Protein AF-A0A967VYL4-F1 (afdb_monomer_lite)

Sequence (84 aa):
MSKTQRYREQHDELLEIATEISAYLQESKVVAEAVTIRSLLSKLLAKLKIHLAMEDKNLYPSLMQSEDQKVVNLAQQFIDEMGG

pLDDT: mean 94.9, std 6.68, range [57.78, 98.62]

Secondary structure (DSSP, 8-state):
--TTHHHHHHHHHHHHHHHHHHTT-SHHHHHHTHHHHHHHHHHHHHHHHHHHHHIIIIIHHHHHT-S-HHHHHHHHHHHHHTT-

Foldseek 3Di:
DDPCVVLVVLVVVLVVLVVVLVVQPDPVSCVVCVVVNVVSVVVNVVSVVVSVCCCVVPVLVVQCPDPDVVSNVVSVVVVVVVPD

Radius of gyration: 16.82 Å; chains: 1; bounding box: 38×30×45 Å

Structure (mmCIF, N/CA/C/O backbone):
data_AF-A0A967VYL4-F1
#
_entry.id   AF-A0A967VYL4-F1
#
loop_
_atom_site.group_PDB
_atom_site.id
_atom_site.type_symbol
_atom_site.label_atom_id
_atom_site.label_alt_id
_atom_site.label_comp_id
_atom_site.label_asym_id
_atom_site.label_entity_id
_atom_site.label_seq_id
_atom_site.pdbx_PDB_ins_code
_atom_site.Cartn_x
_atom_site.Cartn_y
_atom_site.Cartn_z
_atom_site.occupancy
_atom_site.B_iso_or_equiv
_atom_site.auth_seq_id
_atom_site.auth_comp_id
_atom_site.auth_asym_id
_atom_site.auth_atom_id
_atom_site.pdbx_PDB_model_num
ATOM 1 N N . MET A 1 1 ? -5.154 17.079 12.303 1.00 60.31 1 MET A N 1
ATOM 2 C CA . MET A 1 1 ? -4.792 15.977 11.384 1.00 60.31 1 MET A CA 1
ATOM 3 C C . MET A 1 1 ? -5.615 14.753 11.749 1.00 60.31 1 MET A C 1
ATOM 5 O O . MET A 1 1 ? -5.829 14.520 12.933 1.00 60.31 1 MET A O 1
ATOM 9 N N . SER A 1 2 ? -6.150 14.031 10.762 1.00 82.81 2 SER A N 1
ATOM 10 C CA . SER A 1 2 ? -6.960 12.826 11.013 1.00 82.81 2 SER A CA 1
ATOM 11 C C . SER A 1 2 ? -6.078 11.698 11.562 1.00 82.81 2 SER A C 1
ATOM 13 O O . SER A 1 2 ? -4.950 11.538 11.099 1.00 82.81 2 SER A O 1
ATOM 15 N N . LYS A 1 3 ? -6.594 10.882 12.498 1.00 83.88 3 LYS A N 1
ATOM 16 C CA . LYS A 1 3 ? -5.875 9.724 13.076 1.00 83.88 3 LYS A CA 1
ATOM 17 C C . LYS A 1 3 ? -5.375 8.730 12.014 1.00 83.88 3 LYS A C 1
ATOM 19 O O . LYS A 1 3 ? -4.433 7.992 12.265 1.00 83.88 3 LYS A O 1
ATOM 24 N N . THR A 1 4 ? -5.983 8.737 10.827 1.00 92.88 4 THR A N 1
ATOM 25 C CA . THR A 1 4 ? -5.668 7.829 9.714 1.00 92.88 4 THR A CA 1
ATOM 26 C C . THR A 1 4 ? -4.889 8.487 8.572 1.00 92.88 4 THR A C 1
ATOM 28 O O . THR A 1 4 ? -4.632 7.847 7.559 1.00 92.88 4 THR A O 1
ATOM 31 N N . GLN A 1 5 ? -4.514 9.765 8.698 1.00 95.94 5 GLN A N 1
ATOM 32 C CA . GLN A 1 5 ? -3.871 10.518 7.614 1.00 95.94 5 GLN A CA 1
ATOM 33 C C . GLN A 1 5 ? -2.565 9.871 7.141 1.00 95.94 5 GLN A C 1
ATOM 35 O O . GLN A 1 5 ? -2.387 9.673 5.945 1.00 95.94 5 GLN A O 1
ATOM 40 N N . ARG A 1 6 ? -1.707 9.465 8.077 1.00 95.00 6 ARG A N 1
ATOM 41 C CA . ARG A 1 6 ? -0.413 8.859 7.757 1.00 95.00 6 ARG A CA 1
ATOM 42 C C . ARG A 1 6 ? -0.528 7.534 6.994 1.00 95.00 6 ARG A C 1
ATOM 44 O O . ARG A 1 6 ? 0.318 7.260 6.156 1.00 95.00 6 ARG A O 1
ATOM 51 N N . TYR A 1 7 ? -1.564 6.733 7.250 1.00 96.56 7 TYR A N 1
ATOM 52 C CA . TYR A 1 7 ? -1.795 5.492 6.496 1.00 96.56 7 TYR A CA 1
ATOM 53 C C . TYR A 1 7 ? -2.152 5.797 5.038 1.00 96.56 7 TYR A C 1
ATOM 55 O O . TYR A 1 7 ? -1.616 5.171 4.136 1.00 96.56 7 TYR A O 1
ATOM 63 N N . ARG A 1 8 ? -2.974 6.827 4.793 1.00 96.88 8 ARG A N 1
ATOM 64 C CA . ARG A 1 8 ? -3.290 7.270 3.424 1.00 96.88 8 ARG A CA 1
ATOM 65 C C . ARG A 1 8 ? -2.061 7.787 2.680 1.00 96.88 8 ARG A C 1
ATOM 67 O O . ARG A 1 8 ? -1.838 7.379 1.553 1.00 96.88 8 ARG A O 1
ATOM 74 N N . GLU A 1 9 ? -1.233 8.595 3.336 1.00 97.44 9 GLU A N 1
ATOM 75 C CA . GLU A 1 9 ? 0.032 9.064 2.750 1.00 97.44 9 GLU A CA 1
ATOM 76 C C . GLU A 1 9 ? 0.951 7.881 2.391 1.00 97.44 9 GLU A C 1
ATOM 78 O O . GLU A 1 9 ? 1.545 7.854 1.318 1.00 97.44 9 GLU A O 1
ATOM 83 N N . GLN A 1 10 ? 1.015 6.848 3.241 1.00 97.50 10 GLN A N 1
ATOM 84 C CA . GLN A 1 10 ? 1.751 5.619 2.927 1.00 97.50 10 GLN A CA 1
ATOM 85 C C . GLN A 1 10 ? 1.158 4.864 1.730 1.00 97.50 10 GLN A C 1
ATOM 87 O O . GLN A 1 10 ? 1.924 4.324 0.937 1.00 97.50 10 GLN A O 1
ATOM 92 N N . HIS A 1 11 ? -0.169 4.823 1.573 1.00 98.00 11 HIS A N 1
ATOM 93 C CA . HIS A 1 11 ? -0.799 4.210 0.398 1.00 98.00 11 HIS A CA 1
ATOM 94 C C . HIS A 1 11 ? -0.413 4.943 -0.886 1.00 98.00 11 HIS A C 1
ATOM 96 O O . HIS A 1 11 ? -0.058 4.289 -1.864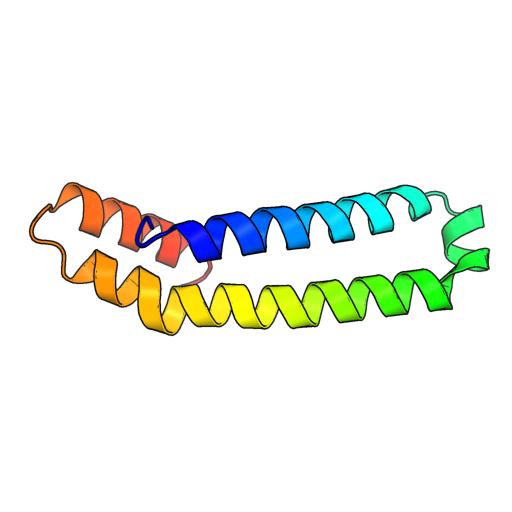 1.00 98.00 11 HIS A O 1
ATOM 102 N N . ASP A 1 12 ? -0.438 6.277 -0.869 1.00 98.31 12 ASP A N 1
ATOM 103 C CA . ASP A 1 12 ? -0.063 7.095 -2.025 1.00 98.31 12 ASP A CA 1
ATOM 104 C C . ASP A 1 12 ? 1.396 6.827 -2.431 1.00 98.31 12 ASP A C 1
ATOM 106 O O . ASP A 1 12 ? 1.680 6.569 -3.601 1.00 98.31 12 ASP A O 1
ATOM 110 N N . GLU A 1 13 ? 2.314 6.767 -1.460 1.00 98.06 13 GLU A N 1
ATOM 111 C CA . GLU A 1 13 ? 3.722 6.429 -1.712 1.00 98.06 13 GLU A CA 1
ATOM 112 C C . GLU A 1 13 ? 3.914 5.005 -2.265 1.00 98.06 13 GLU A C 1
ATOM 114 O O . GLU A 1 13 ? 4.759 4.770 -3.133 1.00 98.06 13 GLU A O 1
ATOM 119 N N . LEU A 1 14 ? 3.174 4.022 -1.741 1.00 98.56 14 LEU A N 1
ATOM 120 C CA . LEU A 1 14 ? 3.238 2.639 -2.223 1.00 98.56 14 LEU A CA 1
ATOM 121 C C . LEU A 1 14 ? 2.713 2.537 -3.659 1.00 98.56 14 LEU A C 1
ATOM 123 O O . LEU A 1 14 ? 3.318 1.847 -4.485 1.00 98.56 14 LEU A O 1
ATOM 127 N N . LEU A 1 15 ? 1.622 3.242 -3.961 1.00 98.44 15 LEU A N 1
ATOM 128 C CA . LEU A 1 15 ? 1.018 3.283 -5.287 1.00 98.44 15 LEU A CA 1
ATOM 129 C C . LEU A 1 15 ? 1.936 3.959 -6.309 1.00 98.44 15 LEU A C 1
ATOM 131 O O . LEU A 1 15 ? 2.046 3.474 -7.435 1.00 98.44 15 LEU A O 1
ATOM 135 N N . GLU A 1 16 ? 2.624 5.034 -5.925 1.00 98.44 16 GLU A N 1
ATOM 136 C CA . GLU A 1 16 ? 3.611 5.705 -6.775 1.00 98.44 16 GLU A CA 1
ATOM 137 C C . GLU A 1 16 ? 4.718 4.728 -7.195 1.00 98.44 16 GLU A C 1
ATOM 139 O O . GLU A 1 16 ? 4.954 4.530 -8.387 1.00 98.44 16 GLU A O 1
ATOM 144 N N . ILE A 1 17 ? 5.311 4.004 -6.239 1.00 98.25 17 ILE A N 1
ATOM 145 C CA . ILE A 1 17 ? 6.371 3.027 -6.534 1.00 98.25 17 ILE A CA 1
ATOM 146 C C . ILE A 1 17 ? 5.837 1.861 -7.378 1.00 98.25 17 ILE A C 1
ATOM 148 O O . ILE A 1 17 ? 6.508 1.405 -8.304 1.00 98.25 17 ILE A O 1
ATOM 152 N N . ALA A 1 18 ? 4.631 1.364 -7.089 1.00 98.06 18 ALA A N 1
ATOM 153 C CA . ALA A 1 18 ? 4.002 0.314 -7.890 1.00 98.06 18 ALA A CA 1
ATOM 154 C C . ALA A 1 18 ? 3.738 0.775 -9.335 1.00 98.06 18 ALA A C 1
ATOM 156 O O . ALA A 1 18 ? 3.926 0.007 -10.284 1.00 98.06 18 ALA A O 1
ATOM 157 N N . THR A 1 19 ? 3.361 2.041 -9.514 1.00 98.00 19 THR A N 1
ATOM 158 C CA . THR A 1 19 ? 3.178 2.668 -10.828 1.00 98.00 19 THR A CA 1
ATOM 159 C C . THR A 1 19 ? 4.511 2.784 -11.565 1.00 98.00 19 THR A C 1
ATOM 161 O O . THR A 1 19 ? 4.586 2.425 -12.741 1.00 98.00 19 THR A O 1
ATOM 164 N N . GLU A 1 20 ? 5.583 3.189 -10.877 1.00 97.19 20 GLU A N 1
ATOM 165 C CA . GLU A 1 20 ? 6.935 3.209 -11.446 1.00 97.19 20 GLU A CA 1
ATOM 166 C C . GLU A 1 20 ? 7.369 1.814 -11.917 1.00 97.19 20 GLU A C 1
ATOM 168 O O . GLU A 1 20 ? 7.819 1.664 -13.051 1.00 97.19 20 GLU A O 1
ATOM 173 N N . ILE A 1 21 ? 7.182 0.775 -11.093 1.00 97.00 21 ILE A N 1
ATOM 174 C CA . ILE A 1 21 ? 7.495 -0.618 -11.463 1.00 97.00 21 ILE A CA 1
ATOM 175 C C . ILE A 1 21 ? 6.685 -1.048 -12.691 1.00 97.00 21 ILE A C 1
ATOM 177 O O . ILE A 1 21 ? 7.222 -1.689 -13.597 1.00 97.00 21 ILE A O 1
ATOM 181 N N . SER A 1 22 ? 5.408 -0.663 -12.751 1.00 96.06 22 SER A N 1
ATOM 182 C CA . SER A 1 22 ? 4.500 -1.037 -13.839 1.00 96.06 22 SER A CA 1
ATOM 183 C C . SER A 1 22 ? 4.970 -0.533 -15.210 1.00 96.06 22 SER A C 1
ATOM 185 O O . SER A 1 22 ? 4.728 -1.185 -16.226 1.00 96.06 22 SER A O 1
ATOM 187 N N . ALA A 1 23 ? 5.724 0.572 -15.257 1.00 95.25 23 ALA A N 1
ATOM 188 C CA . ALA A 1 23 ? 6.311 1.098 -16.492 1.00 95.25 23 ALA A CA 1
ATOM 189 C C . ALA A 1 23 ? 7.396 0.186 -17.112 1.00 95.25 23 ALA A C 1
ATOM 191 O O . ALA A 1 23 ? 7.745 0.355 -18.291 1.00 95.25 23 ALA A O 1
ATOM 192 N N . TYR A 1 24 ? 7.906 -0.78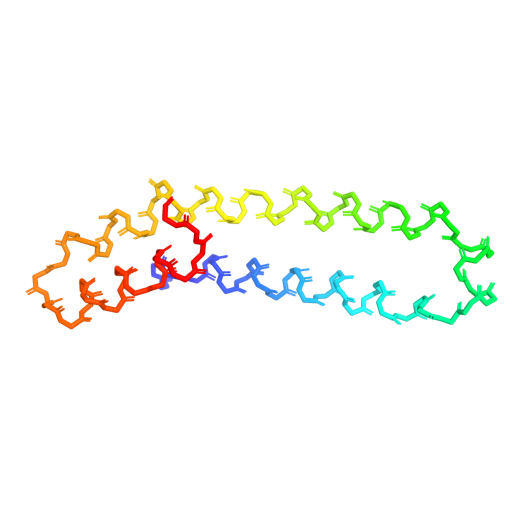7 -16.347 1.00 95.06 24 TYR A N 1
ATOM 193 C CA . TYR A 1 24 ? 8.946 -1.732 -16.760 1.00 95.06 24 TYR A CA 1
ATOM 194 C C . TYR A 1 24 ? 8.424 -3.123 -17.137 1.00 95.06 2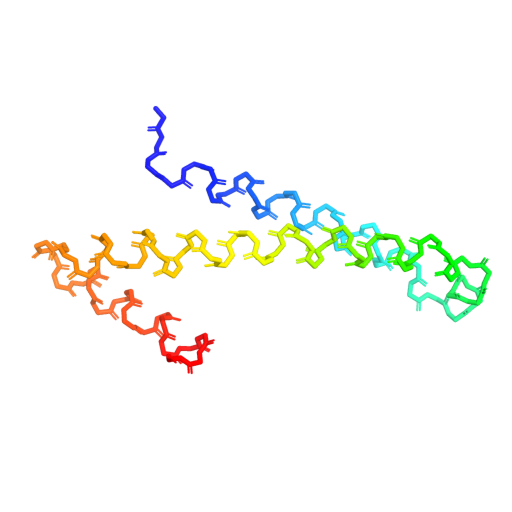4 TYR A C 1
ATOM 196 O O . TYR A 1 24 ? 9.226 -3.967 -17.511 1.00 95.06 24 TYR A O 1
ATOM 204 N N . LEU A 1 25 ? 7.112 -3.383 -17.101 1.00 92.31 25 LEU A N 1
ATOM 205 C CA . LEU A 1 25 ? 6.542 -4.730 -17.309 1.00 92.31 25 LEU A CA 1
ATOM 206 C C . LEU A 1 25 ? 6.683 -5.295 -18.739 1.00 92.31 25 LEU A C 1
ATOM 208 O O . LEU A 1 25 ? 6.234 -6.404 -19.014 1.00 92.31 25 LEU A O 1
ATOM 212 N N . GLN A 1 26 ? 7.304 -4.560 -19.661 1.00 93.50 26 GLN A N 1
ATOM 213 C CA . GLN A 1 26 ? 7.635 -5.062 -20.995 1.00 93.50 26 GLN A CA 1
ATOM 214 C C . GLN A 1 26 ? 8.918 -5.896 -20.939 1.00 93.50 26 GLN A C 1
ATOM 216 O O . GLN A 1 26 ? 9.926 -5.421 -20.427 1.00 93.50 26 GLN A O 1
ATOM 221 N N . GLU A 1 27 ? 8.915 -7.097 -21.522 1.00 88.12 27 GLU A N 1
ATOM 222 C CA . GLU A 1 27 ? 10.035 -8.055 -21.453 1.00 88.12 27 GLU A CA 1
ATOM 223 C C . GLU A 1 27 ? 11.401 -7.432 -21.793 1.00 88.12 27 GLU A C 1
ATOM 225 O O . GLU A 1 27 ? 12.363 -7.580 -21.038 1.00 88.12 27 GLU A O 1
ATOM 230 N N . SER A 1 28 ? 11.474 -6.649 -22.874 1.00 91.31 28 SER A N 1
ATOM 231 C CA . SER A 1 28 ? 12.703 -5.958 -23.284 1.00 91.31 28 SER A CA 1
ATOM 232 C C . SER A 1 28 ? 13.217 -4.967 -22.234 1.00 91.31 28 SER A C 1
ATOM 234 O O . SER A 1 28 ? 14.427 -4.844 -22.044 1.00 91.31 28 SER A O 1
ATOM 236 N N . LYS A 1 29 ? 12.312 -4.291 -21.519 1.00 89.62 29 LYS A N 1
ATOM 237 C CA . LYS A 1 29 ? 12.653 -3.379 -20.422 1.00 89.62 29 LYS A CA 1
ATOM 238 C C . LYS A 1 29 ? 13.053 -4.135 -19.165 1.00 89.62 29 LYS A C 1
ATOM 240 O O . LYS A 1 29 ? 13.988 -3.708 -18.503 1.00 89.62 29 LYS A O 1
ATOM 245 N N . VAL A 1 30 ? 12.405 -5.259 -18.854 1.00 91.31 30 VAL A N 1
ATOM 246 C CA . VAL A 1 30 ? 12.765 -6.077 -17.685 1.00 91.31 30 VAL A CA 1
ATOM 247 C C . VAL A 1 30 ? 14.220 -6.529 -17.760 1.00 91.31 30 VAL A C 1
ATOM 249 O O . VAL A 1 30 ? 14.953 -6.403 -16.780 1.00 91.31 30 VAL A O 1
ATOM 252 N N . VAL A 1 31 ? 14.651 -7.015 -18.927 1.00 92.31 31 VAL A N 1
ATOM 253 C CA . VAL A 1 31 ? 16.031 -7.476 -19.132 1.00 92.31 31 VAL A CA 1
ATOM 254 C C . VAL A 1 31 ? 17.022 -6.311 -19.070 1.00 92.31 31 VAL A C 1
ATOM 256 O O . VAL A 1 31 ? 18.050 -6.426 -18.405 1.00 92.31 31 VAL A O 1
ATOM 259 N N . ALA A 1 32 ? 16.714 -5.188 -19.724 1.00 95.25 32 ALA A N 1
ATOM 260 C CA . ALA A 1 32 ? 17.602 -4.026 -19.768 1.00 95.25 32 ALA A CA 1
ATOM 261 C C . ALA A 1 32 ? 17.733 -3.309 -18.409 1.00 95.25 32 ALA A C 1
ATOM 263 O O . ALA A 1 32 ? 18.811 -2.837 -18.060 1.00 95.25 32 ALA A O 1
ATOM 264 N N . GLU A 1 33 ? 16.655 -3.270 -17.622 1.00 96.12 33 GLU A N 1
ATOM 265 C CA . GLU A 1 33 ? 16.527 -2.445 -16.413 1.00 96.12 33 GLU A CA 1
ATOM 266 C C . GLU A 1 33 ? 16.431 -3.276 -15.125 1.00 96.12 33 GLU A C 1
ATOM 268 O O . GLU A 1 33 ? 15.947 -2.804 -14.093 1.00 96.12 33 GLU A O 1
ATOM 273 N N . ALA A 1 34 ? 16.912 -4.523 -15.144 1.00 94.69 34 ALA A N 1
ATOM 274 C CA . ALA A 1 34 ? 16.786 -5.458 -14.024 1.00 94.69 34 ALA A CA 1
ATOM 275 C C . ALA A 1 34 ? 17.295 -4.889 -12.681 1.00 94.69 34 ALA A C 1
ATOM 277 O O . ALA A 1 34 ? 16.706 -5.139 -11.627 1.00 94.69 34 ALA A O 1
ATOM 278 N N . VAL A 1 35 ? 18.372 -4.093 -12.697 1.00 96.75 35 VAL A N 1
ATOM 279 C CA . VAL A 1 35 ? 18.918 -3.446 -11.488 1.00 96.75 35 VAL A CA 1
ATOM 280 C C . VAL A 1 35 ? 17.969 -2.369 -10.954 1.00 96.75 35 VAL A C 1
ATOM 282 O O . VAL A 1 35 ? 17.732 -2.315 -9.743 1.00 96.75 35 VAL A O 1
ATOM 285 N N . THR A 1 36 ? 17.405 -1.551 -11.842 1.00 96.62 36 THR A N 1
ATOM 286 C CA . THR A 1 36 ? 16.425 -0.505 -11.520 1.00 96.62 36 THR A CA 1
ATOM 287 C C . THR A 1 36 ? 15.165 -1.126 -10.920 1.00 96.62 36 THR A C 1
ATOM 289 O O . THR A 1 36 ? 14.742 -0.742 -9.829 1.00 96.62 36 THR A O 1
ATOM 292 N N . ILE A 1 37 ? 14.630 -2.170 -11.558 1.00 96.94 37 ILE A N 1
ATOM 293 C CA . ILE A 1 37 ? 13.444 -2.903 -11.093 1.00 96.94 37 ILE A CA 1
ATOM 294 C C . ILE A 1 37 ? 13.693 -3.528 -9.720 1.00 96.94 37 ILE A C 1
ATOM 296 O O . ILE A 1 37 ? 12.874 -3.374 -8.816 1.00 96.94 37 ILE A O 1
ATOM 300 N N . ARG A 1 38 ? 14.850 -4.175 -9.515 1.00 97.25 38 ARG A N 1
ATOM 301 C CA . ARG A 1 38 ? 15.231 -4.720 -8.202 1.00 97.25 38 ARG A CA 1
ATOM 302 C C . ARG A 1 38 ? 15.258 -3.630 -7.130 1.00 97.25 38 ARG A C 1
ATOM 304 O O . ARG A 1 38 ? 14.800 -3.863 -6.016 1.00 97.25 38 ARG A O 1
ATOM 311 N N . SER A 1 39 ? 15.805 -2.456 -7.444 1.00 98.19 39 SER A N 1
ATOM 312 C CA . SER A 1 39 ? 15.859 -1.327 -6.509 1.00 98.19 39 SER A CA 1
ATOM 313 C C . SER A 1 39 ? 14.457 -0.851 -6.115 1.00 98.19 39 SER A C 1
ATOM 315 O O . SER A 1 39 ? 14.162 -0.718 -4.925 1.00 98.19 39 SER A O 1
ATOM 317 N N . LEU A 1 40 ? 13.568 -0.679 -7.098 1.00 98.12 40 LEU A N 1
ATOM 318 C CA . LEU A 1 40 ? 12.176 -0.285 -6.871 1.00 98.12 40 LEU A CA 1
ATOM 319 C C . LEU A 1 40 ? 11.410 -1.328 -6.051 1.00 98.12 40 LEU A C 1
ATOM 321 O O . LEU A 1 40 ? 10.740 -0.968 -5.086 1.00 98.12 40 LEU A O 1
ATOM 325 N N . LEU A 1 41 ? 11.572 -2.617 -6.361 1.00 98.19 41 LEU A N 1
ATOM 326 C CA . LEU A 1 41 ? 10.973 -3.711 -5.592 1.00 98.19 41 LEU A CA 1
ATOM 327 C C . LEU A 1 41 ? 11.464 -3.729 -4.141 1.00 98.19 41 LEU A C 1
ATOM 329 O O . LEU A 1 41 ? 10.657 -3.854 -3.221 1.00 98.19 41 LEU A O 1
ATOM 333 N N . SER A 1 42 ? 12.768 -3.556 -3.911 1.00 98.38 42 SER A N 1
ATOM 334 C CA . SER A 1 42 ? 13.323 -3.457 -2.556 1.00 98.38 42 SER A CA 1
ATOM 335 C C . SER A 1 42 ? 12.751 -2.261 -1.791 1.00 98.38 42 SER A C 1
ATOM 337 O O . SER A 1 42 ? 12.411 -2.393 -0.613 1.00 98.38 42 SER A O 1
ATOM 339 N N . LYS A 1 43 ? 12.610 -1.104 -2.452 1.00 98.31 43 LYS A N 1
ATOM 340 C CA . LYS A 1 43 ? 12.013 0.107 -1.869 1.00 98.31 43 LYS A CA 1
ATOM 341 C C . LYS A 1 43 ? 10.541 -0.119 -1.510 1.00 98.31 43 LYS A C 1
ATOM 343 O O . LYS A 1 43 ? 10.143 0.206 -0.390 1.00 98.31 43 LYS A O 1
ATOM 348 N N . LEU A 1 44 ? 9.765 -0.708 -2.422 1.00 98.62 44 LEU A N 1
ATOM 349 C CA . LEU A 1 44 ? 8.362 -1.064 -2.202 1.00 98.62 44 LEU A CA 1
ATOM 350 C C . LEU A 1 44 ? 8.227 -2.006 -1.005 1.00 98.62 44 LEU A C 1
ATOM 352 O O . LEU A 1 44 ? 7.484 -1.711 -0.075 1.00 98.62 44 LEU A O 1
ATOM 356 N N . LEU A 1 45 ? 8.998 -3.098 -0.984 1.00 98.25 45 LEU A N 1
ATOM 357 C CA . LEU A 1 45 ? 8.943 -4.098 0.080 1.00 98.25 45 LEU A CA 1
ATOM 358 C C . LEU A 1 45 ? 9.298 -3.505 1.447 1.00 98.25 45 LEU A C 1
ATOM 360 O O . LEU A 1 45 ? 8.648 -3.820 2.442 1.00 98.25 45 LEU A O 1
ATOM 364 N N . ALA A 1 46 ? 10.322 -2.650 1.511 1.00 98.12 46 ALA A N 1
ATOM 365 C CA . ALA A 1 46 ? 10.714 -1.996 2.755 1.00 98.12 46 ALA A CA 1
ATOM 366 C C . ALA A 1 46 ? 9.586 -1.112 3.310 1.00 98.12 46 ALA A C 1
ATOM 368 O O . ALA A 1 46 ? 9.265 -1.200 4.495 1.00 98.12 46 ALA A O 1
ATOM 369 N N . LYS A 1 47 ? 8.952 -0.299 2.455 1.00 98.25 47 LYS A N 1
ATOM 370 C CA . LYS A 1 47 ? 7.833 0.563 2.858 1.00 98.25 47 LYS A CA 1
ATOM 371 C C . LYS A 1 47 ? 6.587 -0.238 3.216 1.00 98.25 47 LYS A C 1
ATOM 373 O O . LYS A 1 47 ? 5.990 0.026 4.256 1.00 98.25 47 LYS A O 1
ATOM 378 N N . LEU A 1 48 ? 6.246 -1.244 2.413 1.00 98.12 48 LEU A N 1
ATOM 379 C CA . LEU A 1 48 ? 5.079 -2.092 2.634 1.00 98.12 48 LEU A CA 1
ATOM 380 C C . LEU A 1 48 ? 5.175 -2.810 3.982 1.00 98.12 48 LEU A C 1
ATOM 382 O O . LEU A 1 48 ? 4.225 -2.789 4.754 1.00 98.12 48 LEU A O 1
ATOM 386 N N . LYS A 1 49 ? 6.350 -3.356 4.325 1.00 97.62 49 LYS A N 1
ATOM 387 C CA . LYS A 1 49 ? 6.578 -3.988 5.635 1.00 97.62 49 LYS A CA 1
ATOM 388 C C . LYS A 1 49 ? 6.345 -3.034 6.805 1.00 97.62 49 LYS A C 1
ATOM 390 O O . LYS A 1 49 ? 5.786 -3.444 7.816 1.00 97.62 49 LYS A O 1
ATOM 395 N N . ILE A 1 50 ? 6.790 -1.783 6.690 1.00 97.25 50 ILE A N 1
ATOM 396 C CA . ILE A 1 50 ? 6.583 -0.779 7.741 1.00 97.25 50 ILE A CA 1
ATOM 397 C C . ILE A 1 50 ? 5.100 -0.422 7.847 1.00 97.25 50 ILE A C 1
ATOM 399 O O . ILE A 1 50 ? 4.585 -0.33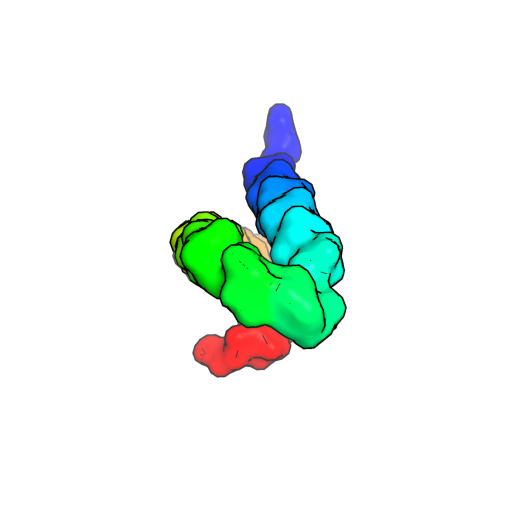8 8.956 1.00 97.25 50 ILE A O 1
ATOM 403 N N . HIS A 1 51 ? 4.432 -0.218 6.713 1.00 97.19 51 HIS A N 1
ATOM 404 C CA . HIS A 1 51 ? 3.010 0.102 6.659 1.00 97.19 51 HIS A CA 1
ATOM 405 C C . HIS A 1 51 ? 2.156 -1.000 7.306 1.00 97.19 51 HIS A C 1
ATOM 407 O O . HIS A 1 51 ? 1.470 -0.720 8.285 1.00 97.19 51 HIS A O 1
ATOM 413 N N . LEU A 1 52 ? 2.313 -2.254 6.871 1.00 96.25 52 LEU A N 1
ATOM 414 C CA . LEU A 1 52 ? 1.591 -3.399 7.441 1.00 96.25 52 LEU A CA 1
ATOM 415 C C . LEU A 1 52 ? 1.868 -3.553 8.943 1.00 96.25 52 LEU A C 1
ATOM 417 O O . LEU A 1 52 ? 0.949 -3.638 9.749 1.00 96.25 52 LEU A O 1
ATOM 421 N N . ALA A 1 53 ? 3.135 -3.455 9.365 1.00 96.06 53 ALA A N 1
ATOM 422 C CA . ALA A 1 53 ? 3.474 -3.529 10.785 1.00 96.06 53 ALA A CA 1
ATOM 423 C C . ALA A 1 53 ? 2.849 -2.396 11.617 1.00 96.06 53 ALA A C 1
ATOM 425 O O . ALA A 1 53 ? 2.626 -2.570 12.816 1.00 96.06 53 ALA A O 1
ATOM 426 N N . MET A 1 54 ? 2.607 -1.223 11.024 1.00 96.25 54 MET A N 1
ATOM 427 C CA . MET A 1 54 ? 1.901 -0.143 11.705 1.00 96.25 54 MET A CA 1
ATOM 428 C C . MET A 1 54 ? 0.416 -0.462 11.876 1.00 96.25 54 MET A C 1
ATOM 430 O O . MET A 1 54 ? -0.126 -0.157 12.941 1.00 96.25 54 MET A O 1
ATOM 434 N N . GLU A 1 55 ? -0.214 -1.072 10.874 1.00 96.00 55 GLU A N 1
ATOM 435 C CA . GLU A 1 55 ? -1.611 -1.497 10.943 1.00 96.00 55 GLU A CA 1
ATOM 436 C C . GLU A 1 55 ? -1.802 -2.579 12.007 1.00 96.00 55 GLU A C 1
ATOM 438 O O . GLU A 1 55 ? -2.555 -2.361 12.960 1.00 96.00 55 GLU A O 1
ATOM 443 N N . ASP A 1 56 ? -1.018 -3.657 11.930 1.00 95.69 56 ASP A N 1
ATOM 444 C CA . ASP A 1 56 ? -1.080 -4.808 12.841 1.00 95.69 56 ASP A CA 1
ATOM 445 C C . ASP A 1 56 ? -0.834 -4.420 14.299 1.00 95.69 56 ASP A C 1
ATOM 447 O O . ASP A 1 56 ? -1.508 -4.890 15.214 1.00 95.69 56 ASP A O 1
ATOM 451 N N . LYS A 1 57 ? 0.157 -3.555 14.543 1.00 95.25 57 LYS A N 1
ATOM 452 C CA . LYS A 1 57 ? 0.594 -3.235 15.910 1.00 95.25 57 LYS A CA 1
ATOM 453 C C . LYS A 1 57 ? -0.121 -2.041 16.521 1.00 95.25 57 LYS A C 1
ATOM 455 O O . LYS A 1 57 ? -0.026 -1.862 17.732 1.00 95.25 57 LYS A O 1
ATOM 460 N N . ASN A 1 58 ? -0.786 -1.205 15.719 1.00 95.12 58 ASN A N 1
ATOM 461 C CA . ASN A 1 58 ? -1.380 0.037 16.221 1.00 95.12 58 ASN A CA 1
ATOM 462 C C . ASN A 1 58 ? -2.816 0.253 15.744 1.00 95.12 58 ASN A C 1
ATOM 464 O O . ASN A 1 58 ? -3.696 0.444 16.583 1.00 95.12 58 ASN A O 1
ATOM 468 N N . LEU A 1 59 ? -3.062 0.266 14.427 1.00 95.50 59 LEU A N 1
ATOM 469 C CA . LEU A 1 59 ? -4.382 0.622 13.899 1.00 95.50 59 LEU A CA 1
ATOM 470 C C . LEU A 1 59 ? -5.430 -0.410 14.300 1.00 95.50 59 LEU A C 1
ATOM 472 O O . LEU A 1 59 ? -6.399 -0.053 14.967 1.00 95.50 59 LEU A O 1
ATOM 476 N N . TYR A 1 60 ? -5.212 -1.674 13.943 1.00 96.19 60 TYR A N 1
ATOM 477 C CA . TYR A 1 60 ? -6.154 -2.747 14.227 1.00 96.19 60 TYR A CA 1
ATOM 478 C C . TYR A 1 60 ? -6.420 -2.897 15.732 1.00 96.19 60 TYR A C 1
ATOM 480 O O . TYR A 1 60 ? -7.588 -2.807 16.113 1.00 96.19 60 TYR A O 1
ATOM 488 N N . PRO A 1 61 ? -5.407 -2.968 16.626 1.00 95.88 61 PRO A N 1
ATOM 489 C CA . PRO A 1 61 ? -5.652 -2.996 18.068 1.00 95.88 61 PRO A CA 1
ATOM 490 C C . PRO A 1 61 ? -6.479 -1.810 18.577 1.00 95.88 61 PRO A C 1
ATOM 492 O O . PRO A 1 61 ? -7.344 -1.986 19.432 1.00 95.88 61 PRO A O 1
ATOM 495 N N . SER A 1 62 ? -6.252 -0.604 18.043 1.00 95.88 62 SER A N 1
ATOM 496 C CA . SER A 1 62 ? -7.032 0.573 18.432 1.00 95.88 62 SER A CA 1
ATOM 497 C C . SER A 1 62 ? -8.478 0.511 17.936 1.00 95.88 62 SER A C 1
ATOM 499 O O . SER A 1 62 ? -9.361 1.004 18.636 1.00 95.88 62 SER A O 1
ATOM 501 N N . LEU A 1 63 ? -8.733 -0.037 16.745 1.00 96.56 63 LEU A N 1
ATOM 502 C CA . LEU A 1 63 ? -10.087 -0.193 16.203 1.00 96.56 63 LEU A CA 1
ATOM 503 C C . LEU A 1 63 ? -10.868 -1.286 16.941 1.00 96.56 63 LEU A C 1
ATOM 505 O O . LEU A 1 63 ? -12.054 -1.108 17.205 1.00 96.56 63 LEU A O 1
ATOM 509 N N . MET A 1 64 ? -10.193 -2.361 17.354 1.00 97.19 64 MET A N 1
ATOM 510 C CA . MET A 1 64 ? -10.781 -3.445 18.149 1.00 97.19 64 MET A CA 1
ATOM 511 C C . MET A 1 64 ? -11.223 -3.005 19.555 1.00 97.19 64 MET A C 1
ATOM 513 O O . MET A 1 64 ? -12.034 -3.680 20.179 1.00 97.19 64 MET A O 1
ATOM 517 N N . GLN A 1 65 ? -10.723 -1.868 20.052 1.00 97.06 65 GLN A N 1
ATOM 518 C CA . GLN A 1 65 ? -11.126 -1.263 21.330 1.00 97.06 65 GLN A CA 1
ATOM 519 C C . GLN A 1 65 ? -12.247 -0.218 21.182 1.00 97.06 65 GLN A C 1
ATOM 521 O O . GLN A 1 65 ? -12.547 0.502 22.134 1.00 97.06 65 GLN A O 1
ATOM 526 N N . SER A 1 66 ? -12.837 -0.072 19.992 1.00 97.12 66 SER A N 1
ATOM 527 C CA . SER A 1 66 ? -13.926 0.879 19.766 1.00 97.12 66 SER A CA 1
ATOM 528 C C . SER A 1 66 ? -15.201 0.480 20.518 1.00 97.12 66 SER A C 1
ATOM 530 O O . SER A 1 66 ? -15.533 -0.697 20.613 1.00 97.12 66 SER A O 1
ATOM 532 N N . GLU A 1 67 ? -15.958 1.471 20.993 1.00 97.69 67 GLU A N 1
ATOM 533 C CA . GLU A 1 67 ? -17.307 1.259 21.541 1.00 97.69 67 GLU A CA 1
ATOM 534 C C . GLU A 1 67 ? -18.348 0.966 20.441 1.00 97.69 67 GLU A C 1
ATOM 536 O O . GLU A 1 67 ? -19.427 0.447 20.726 1.00 97.69 67 GLU A O 1
ATOM 541 N N . ASP A 1 68 ? -18.043 1.288 19.177 1.00 98.19 68 ASP A N 1
ATOM 542 C CA . ASP A 1 68 ? -18.920 0.991 18.046 1.00 98.19 68 ASP A CA 1
ATOM 543 C C . ASP A 1 68 ? -18.650 -0.422 17.518 1.00 98.19 68 ASP A C 1
ATOM 545 O O . ASP A 1 68 ? -17.645 -0.688 16.852 1.00 98.19 68 ASP A O 1
ATOM 549 N N . GLN A 1 69 ? -19.600 -1.327 17.754 1.00 97.81 69 GLN A N 1
ATOM 550 C CA . GLN A 1 69 ? -19.506 -2.716 17.308 1.00 97.81 69 GLN A CA 1
ATOM 551 C C . GLN A 1 69 ? -19.333 -2.851 15.787 1.00 97.81 69 GLN A C 1
ATOM 553 O O . GLN A 1 69 ? -18.733 -3.820 15.324 1.00 97.81 69 GLN A O 1
ATOM 558 N N . LYS A 1 70 ? -19.818 -1.895 14.983 1.00 98.19 70 LYS A N 1
ATOM 559 C CA . LYS A 1 70 ? -19.607 -1.920 13.527 1.00 98.19 70 LYS A CA 1
ATOM 560 C C . LYS A 1 70 ? -18.140 -1.721 13.172 1.00 98.19 70 LYS A C 1
ATOM 562 O O . LYS A 1 70 ? -17.656 -2.366 12.246 1.00 98.19 70 LYS A O 1
ATOM 567 N N . VAL A 1 71 ? -17.442 -0.855 13.908 1.00 97.75 71 VAL A N 1
ATOM 568 C CA . VAL A 1 71 ? -16.006 -0.613 13.722 1.00 97.75 71 VAL A CA 1
ATOM 569 C C . VAL A 1 71 ? -15.218 -1.864 14.085 1.00 97.75 71 VAL A C 1
ATOM 571 O O . VAL A 1 71 ? -14.376 -2.288 13.300 1.00 97.75 71 VAL A O 1
ATOM 574 N N . VAL A 1 72 ? -15.536 -2.483 15.225 1.00 98.38 72 VAL A N 1
ATOM 575 C CA . VAL A 1 72 ? -14.887 -3.725 15.675 1.00 98.38 72 VAL A CA 1
ATOM 576 C C . VAL A 1 72 ? -15.088 -4.849 14.657 1.00 98.38 72 VAL A C 1
ATOM 578 O O . V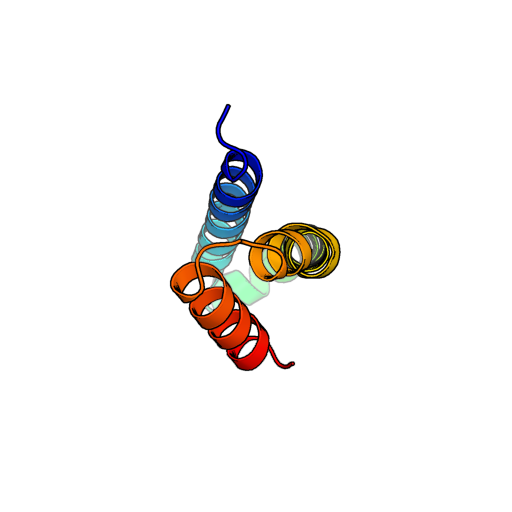AL A 1 72 ? -14.122 -5.484 14.247 1.00 98.38 72 VAL A O 1
ATOM 581 N N . ASN A 1 73 ? -16.322 -5.058 14.187 1.00 98.25 73 ASN A N 1
ATOM 582 C CA . ASN A 1 73 ? -16.624 -6.115 13.220 1.00 98.25 73 ASN A CA 1
ATOM 583 C C . ASN A 1 73 ? -15.897 -5.904 11.884 1.00 98.25 73 ASN A C 1
ATOM 585 O O . ASN A 1 73 ? -15.376 -6.861 11.318 1.00 98.25 73 ASN A O 1
ATOM 589 N N . LEU A 1 74 ? -15.849 -4.663 11.387 1.00 97.62 74 LEU A N 1
ATOM 590 C CA . LEU A 1 74 ? -15.148 -4.346 10.142 1.00 97.62 74 LEU A CA 1
ATOM 591 C C . LEU A 1 74 ? -13.630 -4.516 10.286 1.00 97.62 74 LEU A C 1
ATOM 593 O O . LEU A 1 74 ? -12.986 -5.044 9.386 1.00 97.62 74 LEU A O 1
ATOM 597 N N . ALA A 1 75 ? -13.063 -4.092 11.419 1.00 96.69 75 ALA A N 1
ATOM 598 C CA . ALA A 1 75 ? -11.645 -4.280 11.699 1.00 96.69 75 ALA A CA 1
ATOM 599 C C . ALA A 1 75 ? -11.286 -5.769 11.755 1.00 96.69 75 ALA A C 1
ATOM 601 O O . ALA A 1 75 ? -10.322 -6.170 11.113 1.00 96.69 75 ALA A O 1
ATOM 602 N N . GLN A 1 76 ? -12.087 -6.586 12.448 1.00 97.25 76 GLN A N 1
ATOM 603 C CA . GLN A 1 76 ? -11.873 -8.032 12.505 1.00 97.25 76 GLN A CA 1
ATOM 604 C C . GLN A 1 76 ? -11.936 -8.671 11.115 1.00 97.25 76 GLN A C 1
ATOM 606 O O . GLN A 1 76 ? -11.050 -9.444 10.773 1.00 97.25 76 GLN A O 1
ATOM 611 N N . GLN A 1 77 ? -12.921 -8.299 10.291 1.00 97.44 77 GLN A N 1
ATOM 612 C CA . GLN A 1 77 ? -13.017 -8.805 8.921 1.00 97.44 77 GLN A CA 1
ATOM 613 C C . GLN A 1 77 ? -11.733 -8.526 8.122 1.00 97.44 77 GLN A C 1
ATOM 615 O O . GLN A 1 77 ? -11.223 -9.419 7.453 1.00 97.44 77 GLN A O 1
ATOM 620 N N . PHE A 1 78 ? -11.195 -7.306 8.196 1.00 95.81 78 PHE A N 1
ATOM 621 C CA . PHE A 1 78 ? -9.979 -6.951 7.458 1.00 95.81 78 PHE A CA 1
ATOM 622 C C . PHE A 1 78 ? -8.724 -7.647 8.000 1.00 95.81 78 PHE A C 1
ATOM 624 O O . PHE A 1 78 ? -7.860 -8.022 7.212 1.00 95.81 78 PHE A O 1
ATOM 631 N N . ILE A 1 79 ? -8.630 -7.875 9.315 1.00 95.31 79 ILE A N 1
ATOM 632 C CA . ILE A 1 79 ? -7.557 -8.693 9.907 1.00 95.31 79 ILE A CA 1
ATOM 633 C C . ILE A 1 79 ? -7.611 -10.121 9.343 1.00 95.31 79 ILE A C 1
ATOM 635 O O . ILE A 1 79 ? -6.592 -10.651 8.898 1.00 95.31 79 ILE A O 1
ATOM 639 N N . ASP A 1 80 ? -8.805 -10.718 9.303 1.00 95.38 80 ASP A N 1
ATOM 640 C CA . ASP A 1 80 ? -9.005 -12.085 8.815 1.00 95.38 80 ASP A CA 1
ATOM 641 C C . ASP A 1 80 ? -8.656 -12.210 7.319 1.00 95.38 80 ASP A C 1
ATOM 643 O O . ASP A 1 80 ? -8.012 -13.176 6.905 1.00 95.38 80 ASP A O 1
ATOM 647 N N . GLU A 1 81 ? -9.022 -11.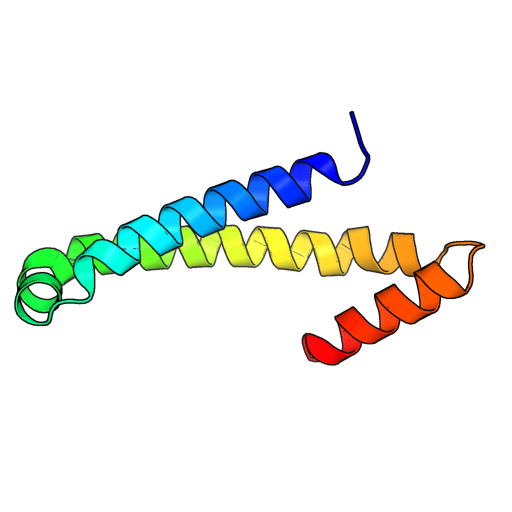214 6.502 1.00 94.00 81 GLU A N 1
ATOM 648 C CA . GLU A 1 81 ? -8.677 -11.157 5.072 1.00 94.00 81 GLU A CA 1
ATOM 649 C C . GLU A 1 81 ? -7.159 -11.083 4.827 1.00 94.00 81 GLU A C 1
ATOM 651 O O . GLU A 1 81 ? -6.668 -11.616 3.828 1.00 94.00 81 GLU A O 1
ATOM 656 N N . MET A 1 82 ? -6.404 -10.460 5.738 1.00 88.75 82 MET A N 1
ATOM 657 C CA . MET A 1 82 ? -4.953 -10.267 5.618 1.00 88.75 82 MET A CA 1
ATOM 658 C C . MET A 1 82 ? -4.118 -11.448 6.136 1.00 88.75 82 MET A C 1
ATOM 660 O O . MET A 1 82 ? -2.892 -11.433 5.992 1.00 88.75 82 MET A O 1
ATOM 664 N N . GLY A 1 83 ? -4.761 -12.496 6.662 1.00 76.44 83 GLY A N 1
ATOM 665 C CA . GLY A 1 83 ? -4.113 -13.760 7.018 1.00 76.44 83 GLY A CA 1
ATOM 666 C C . GLY A 1 83 ? -4.218 -14.179 8.483 1.00 76.44 83 GLY A C 1
ATOM 667 O O . GLY A 1 83 ? -3.740 -15.275 8.777 1.00 76.44 83 GLY A O 1
ATOM 668 N N . GLY A 1 84 ? -4.875 -13.381 9.338 1.00 57.78 84 GLY A N 1
ATOM 669 C CA . GLY A 1 84 ? -5.127 -13.700 10.752 1.00 57.78 84 GLY A CA 1
ATOM 670 C C . GLY A 1 84 ? -3.909 -13.602 11.666 1.00 57.78 84 GLY A C 1
ATOM 671 O O . GLY A 1 84 ? -2.931 -14.354 11.458 1.00 57.78 84 GLY A O 1
#